Protein AF-A0A1Q7C874-F1 (afdb_monomer_lite)

Sequence (92 aa):
MYPVTVPDALVDNCFGLPLWLQTPCVGHVLWAFNARHLAYLKDFLQADLRERRGTANASVVSRLPGWLKQAKHRSEALRAVGHLERLLVEGR

Radius of gyration: 14.2 Å; chains: 1; bounding box: 31×44×29 Å

Structure (mmCIF, N/CA/C/O backbone):
data_AF-A0A1Q7C874-F1
#
_entry.id   AF-A0A1Q7C874-F1
#
loop_
_atom_site.group_PDB
_atom_site.id
_atom_site.type_symbol
_atom_site.label_atom_id
_atom_site.label_alt_id
_atom_site.label_comp_id
_atom_site.label_asym_id
_atom_site.label_entity_id
_atom_site.label_seq_id
_atom_site.pdbx_PDB_ins_code
_atom_site.Cartn_x
_atom_site.Cartn_y
_atom_site.Cartn_z
_atom_site.occupancy
_atom_site.B_iso_or_equiv
_atom_site.auth_seq_id
_atom_site.auth_comp_id
_atom_site.auth_asym_id
_atom_site.auth_atom_id
_atom_site.pdbx_PDB_model_num
ATOM 1 N N . MET A 1 1 ? 12.548 25.912 -10.368 1.00 39.34 1 MET A N 1
ATOM 2 C CA . MET A 1 1 ? 12.441 24.525 -9.874 1.00 39.34 1 MET A CA 1
ATOM 3 C C . MET A 1 1 ? 11.936 24.620 -8.444 1.00 39.34 1 MET A C 1
ATOM 5 O O . MET A 1 1 ? 12.724 24.866 -7.544 1.00 39.34 1 MET A O 1
ATOM 9 N N . TYR A 1 2 ? 10.615 24.639 -8.258 1.00 40.19 2 TYR A N 1
ATOM 10 C CA . TYR A 1 2 ? 10.035 24.817 -6.927 1.00 40.19 2 TYR A CA 1
ATOM 11 C C . TYR A 1 2 ? 10.224 23.531 -6.119 1.00 40.19 2 TYR A C 1
ATOM 13 O O . TYR A 1 2 ? 9.997 22.453 -6.674 1.00 40.19 2 TYR A O 1
ATOM 21 N N . PRO A 1 3 ? 10.629 23.611 -4.842 1.00 44.53 3 PRO A N 1
ATOM 22 C CA . PRO A 1 3 ? 10.567 22.455 -3.970 1.00 44.53 3 PRO A CA 1
ATOM 23 C C . PRO A 1 3 ? 9.088 22.124 -3.764 1.00 44.53 3 PRO A C 1
ATOM 25 O O . PRO A 1 3 ? 8.330 22.912 -3.202 1.00 44.53 3 PRO A O 1
ATOM 28 N N . VAL A 1 4 ? 8.665 20.970 -4.274 1.00 50.50 4 VAL A N 1
ATOM 29 C CA . VAL A 1 4 ? 7.393 20.360 -3.897 1.00 50.50 4 VAL A CA 1
ATOM 30 C C . VAL A 1 4 ? 7.528 19.988 -2.421 1.00 50.50 4 VAL A C 1
ATOM 32 O O . VAL A 1 4 ? 8.145 18.991 -2.054 1.00 50.50 4 VAL A O 1
ATOM 35 N N . THR A 1 5 ? 7.032 20.857 -1.544 1.00 47.72 5 THR A N 1
ATOM 36 C CA . THR A 1 5 ? 6.883 20.545 -0.125 1.00 47.72 5 THR A CA 1
ATOM 37 C C . THR A 1 5 ? 5.712 19.572 -0.017 1.00 47.72 5 THR A C 1
ATOM 39 O O . THR A 1 5 ? 4.563 19.999 0.050 1.00 47.72 5 THR A O 1
ATOM 42 N N . VAL A 1 6 ? 5.986 18.265 -0.076 1.00 47.31 6 VAL A N 1
ATOM 43 C CA . VAL A 1 6 ? 5.001 17.204 0.198 1.00 47.31 6 VAL A CA 1
ATOM 44 C C . VAL A 1 6 ? 5.181 16.708 1.627 1.00 47.31 6 VAL A C 1
ATOM 46 O O . VAL A 1 6 ? 5.998 15.823 1.877 1.00 47.31 6 VAL A O 1
ATOM 49 N N . PRO A 1 7 ? 4.445 17.264 2.600 1.00 50.09 7 PRO A N 1
ATOM 50 C CA . PRO A 1 7 ? 4.251 16.560 3.850 1.00 50.09 7 PRO A CA 1
ATOM 51 C C . PRO A 1 7 ? 3.354 15.346 3.543 1.00 50.09 7 PRO A C 1
ATOM 53 O O . PRO A 1 7 ? 2.236 15.498 3.062 1.00 50.09 7 PRO A O 1
ATOM 56 N N . ASP A 1 8 ? 3.871 14.137 3.760 1.00 54.53 8 ASP A N 1
ATOM 57 C CA . ASP A 1 8 ? 3.140 12.854 3.777 1.00 54.53 8 ASP A CA 1
ATOM 58 C C . ASP A 1 8 ? 2.609 12.225 2.468 1.00 54.53 8 ASP A C 1
ATOM 60 O O . ASP A 1 8 ? 2.164 11.076 2.499 1.00 54.53 8 ASP A O 1
ATOM 64 N N . ALA A 1 9 ? 2.676 12.879 1.304 1.00 57.69 9 ALA A N 1
ATOM 65 C CA . ALA A 1 9 ? 2.245 12.254 0.043 1.00 57.69 9 ALA A CA 1
ATOM 66 C C . ALA A 1 9 ? 3.385 11.466 -0.621 1.00 57.69 9 ALA A C 1
ATOM 68 O O . ALA A 1 9 ? 4.481 11.996 -0.817 1.00 57.69 9 ALA A O 1
ATOM 69 N N . LEU A 1 10 ? 3.130 10.211 -1.008 1.00 70.44 10 LEU A N 1
ATOM 70 C CA . LEU A 1 10 ? 4.139 9.421 -1.704 1.00 70.44 10 LEU A CA 1
ATOM 71 C C . LEU A 1 10 ? 4.169 9.819 -3.181 1.00 70.44 10 LEU A C 1
ATOM 73 O O . LEU A 1 10 ? 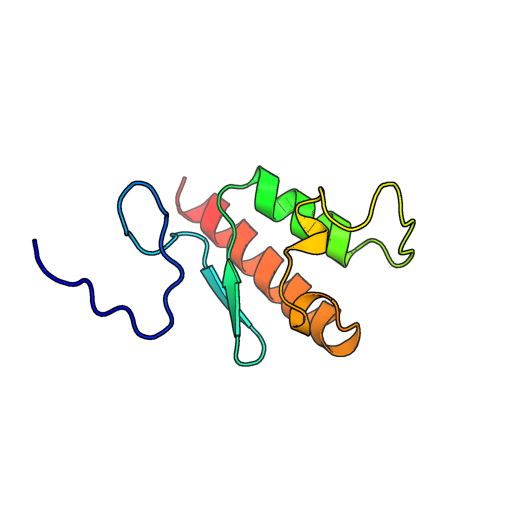3.161 9.714 -3.882 1.00 70.44 10 LEU A O 1
ATOM 77 N N . VAL A 1 11 ? 5.323 10.305 -3.632 1.00 72.94 11 VAL A N 1
ATOM 78 C CA . VAL A 1 11 ? 5.506 10.846 -4.982 1.00 72.94 11 VAL A CA 1
ATOM 79 C C . VAL A 1 11 ? 6.197 9.853 -5.901 1.00 72.94 11 VAL A C 1
ATOM 81 O O . VAL A 1 11 ? 7.012 9.033 -5.467 1.00 72.94 11 VAL A O 1
ATOM 84 N N . ASP A 1 12 ? 5.877 9.924 -7.187 1.00 73.75 12 ASP A N 1
ATOM 85 C CA . ASP A 1 12 ? 6.586 9.156 -8.197 1.00 73.75 12 ASP A CA 1
ATOM 86 C C . ASP A 1 12 ? 7.982 9.757 -8.470 1.00 73.75 12 ASP A C 1
ATOM 88 O O . ASP A 1 12 ? 8.186 10.969 -8.416 1.00 73.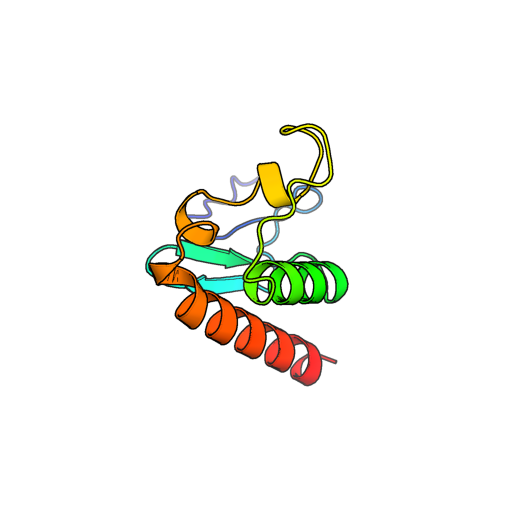75 12 ASP A O 1
ATOM 92 N N . ASN A 1 13 ? 8.966 8.908 -8.778 1.00 70.50 13 ASN A N 1
ATOM 93 C CA . ASN A 1 13 ? 10.352 9.348 -8.975 1.00 70.50 13 ASN A CA 1
ATOM 94 C C . ASN A 1 13 ? 10.605 9.996 -10.353 1.00 70.50 13 ASN A C 1
ATOM 96 O O . ASN A 1 13 ? 11.700 10.495 -10.600 1.00 70.50 13 ASN A O 1
ATOM 100 N N . CYS A 1 14 ? 9.641 9.936 -11.276 1.00 72.44 14 CYS A N 1
ATOM 101 C CA . CYS 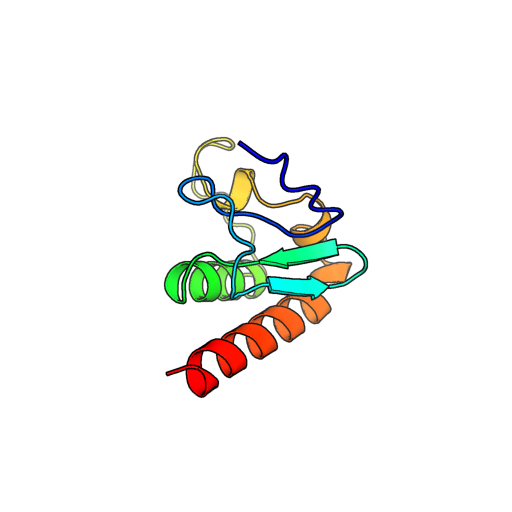A 1 14 ? 9.799 10.428 -12.644 1.00 72.44 14 CYS A CA 1
ATOM 102 C C . CYS A 1 14 ? 9.278 11.863 -12.801 1.00 72.44 14 CYS A C 1
ATOM 104 O O . CYS A 1 14 ? 9.924 12.670 -13.466 1.00 72.44 14 CYS A O 1
ATOM 106 N N . PHE A 1 15 ? 8.142 12.185 -12.183 1.00 72.88 15 PHE A N 1
ATOM 107 C CA . PHE A 1 15 ? 7.450 13.469 -12.297 1.00 72.88 15 PHE A CA 1
ATOM 108 C C . PHE A 1 15 ? 7.316 14.203 -10.957 1.00 72.88 15 PHE A C 1
ATOM 110 O O . PHE A 1 15 ? 6.993 15.391 -10.953 1.00 72.88 15 PHE A O 1
ATOM 117 N N . GLY A 1 16 ? 7.586 13.540 -9.827 1.00 74.44 16 GLY A N 1
ATOM 118 C CA . GLY A 1 16 ? 7.433 14.129 -8.494 1.00 74.44 16 GLY A CA 1
ATOM 119 C C . GLY A 1 16 ? 5.974 14.406 -8.128 1.00 74.44 16 GLY A C 1
ATOM 120 O O . GLY A 1 16 ? 5.708 15.241 -7.262 1.00 74.44 16 GLY A O 1
ATOM 121 N N . LEU A 1 17 ? 5.030 13.745 -8.800 1.00 78.19 17 LEU A N 1
ATOM 122 C CA . LEU A 1 17 ? 3.602 13.919 -8.583 1.00 78.19 17 LEU A CA 1
ATOM 123 C C . LEU A 1 17 ? 3.102 12.924 -7.532 1.00 78.19 17 LEU A C 1
ATOM 125 O O . LEU A 1 17 ? 3.613 11.803 -7.445 1.00 78.19 17 LEU A O 1
ATOM 129 N N . PRO A 1 18 ? 2.096 13.307 -6.725 1.00 76.75 18 PRO A N 1
ATOM 130 C CA . PRO A 1 18 ? 1.484 12.387 -5.780 1.00 76.75 18 PRO A CA 1
ATOM 131 C C . PRO A 1 18 ? 0.865 11.208 -6.533 1.00 76.75 18 PRO A C 1
ATOM 133 O O . PRO A 1 18 ? 0.170 11.387 -7.537 1.00 76.75 18 PRO A O 1
ATOM 136 N N . LEU A 1 19 ? 1.108 9.995 -6.037 1.00 78.88 19 LEU A N 1
ATOM 137 C CA . LEU A 1 19 ? 0.515 8.800 -6.621 1.00 78.88 19 LEU A CA 1
ATOM 138 C C . LEU A 1 19 ? -1.010 8.864 -6.518 1.00 78.88 19 LEU A C 1
ATOM 140 O O . LEU A 1 19 ? -1.564 9.134 -5.457 1.00 78.88 19 LEU A O 1
ATOM 144 N N . TRP A 1 20 ? -1.693 8.563 -7.622 1.00 82.31 20 TRP A N 1
ATOM 145 C CA . TRP A 1 20 ? -3.156 8.545 -7.646 1.00 82.31 20 TRP A CA 1
ATOM 146 C C . TRP A 1 20 ? -3.734 7.424 -6.769 1.00 82.31 20 TRP A C 1
ATOM 148 O O . TRP A 1 20 ? -4.728 7.614 -6.075 1.00 82.31 20 TRP A O 1
ATOM 158 N N . LEU A 1 21 ? -3.073 6.263 -6.744 1.00 85.00 21 LEU A N 1
ATOM 159 C CA . LEU A 1 21 ? -3.473 5.126 -5.917 1.00 85.00 21 LEU A CA 1
ATOM 160 C C . LEU A 1 21 ? -2.802 5.203 -4.551 1.00 85.00 21 LEU A C 1
ATOM 162 O O . LEU A 1 21 ? -1.855 4.465 -4.278 1.00 85.00 21 LEU A O 1
ATOM 166 N N . GLN A 1 22 ? -3.297 6.084 -3.693 1.00 86.06 22 GLN A N 1
ATOM 167 C CA . GLN A 1 22 ? -2.861 6.167 -2.306 1.00 86.06 22 GLN A CA 1
ATOM 168 C C . GLN A 1 22 ? -4.042 6.399 -1.368 1.00 86.06 22 GLN A C 1
ATOM 170 O O . GLN A 1 22 ? -5.021 7.050 -1.723 1.00 86.06 22 GLN A O 1
ATOM 175 N N . THR A 1 23 ? -3.967 5.844 -0.164 1.00 85.75 23 THR A N 1
ATOM 176 C CA . THR A 1 23 ? -5.015 5.984 0.844 1.00 85.75 23 THR A CA 1
ATOM 177 C C . THR A 1 23 ? -4.416 5.916 2.250 1.00 85.75 23 THR A C 1
ATOM 179 O O . THR A 1 23 ? -3.488 5.131 2.487 1.00 85.75 23 THR A O 1
ATOM 182 N N . PRO A 1 24 ? -4.896 6.736 3.200 1.00 84.50 24 PRO A N 1
ATOM 183 C CA . PRO A 1 24 ? -4.470 6.631 4.588 1.00 84.50 24 PRO A CA 1
ATOM 184 C C . PRO A 1 24 ? -4.923 5.291 5.189 1.00 84.50 24 PRO A C 1
ATOM 186 O O . PRO A 1 24 ? -6.083 4.900 5.100 1.00 84.50 24 PRO A O 1
ATOM 189 N N . CYS A 1 25 ? -3.995 4.584 5.825 1.00 82.88 25 CYS A N 1
ATOM 190 C CA . CYS A 1 25 ? -4.190 3.281 6.443 1.00 82.88 25 CYS A CA 1
ATOM 191 C C . CYS A 1 25 ? -3.373 3.191 7.741 1.00 82.88 25 CYS A C 1
ATOM 193 O O . CYS A 1 25 ? -2.146 3.157 7.721 1.00 82.88 25 CYS A O 1
ATOM 195 N N . VAL A 1 26 ? -4.065 3.116 8.882 1.00 80.50 26 VAL A N 1
ATOM 196 C CA . VAL A 1 26 ? -3.485 2.918 10.228 1.00 80.50 26 VAL A CA 1
ATOM 197 C C . VAL A 1 26 ? -2.333 3.880 10.566 1.00 80.50 26 VAL A C 1
ATOM 199 O O . VAL A 1 26 ? -1.260 3.466 10.996 1.00 80.50 26 VAL A O 1
ATOM 202 N N . GLY A 1 27 ? -2.546 5.181 10.351 1.00 81.38 27 GLY A N 1
ATOM 203 C CA . GLY A 1 27 ? -1.537 6.213 10.637 1.00 81.38 27 GLY A CA 1
ATOM 204 C C . GLY A 1 27 ? -0.358 6.235 9.658 1.00 81.38 27 GLY A C 1
ATOM 205 O O . GLY A 1 27 ? 0.614 6.947 9.882 1.00 81.38 27 GLY A O 1
ATOM 206 N N . HIS A 1 28 ? -0.448 5.469 8.572 1.00 82.81 28 HIS A N 1
ATOM 207 C CA . HIS A 1 28 ? 0.486 5.467 7.455 1.00 82.81 28 HIS A CA 1
ATOM 208 C C . HIS A 1 28 ? -0.273 5.659 6.138 1.00 82.81 28 HIS A C 1
ATOM 210 O O . HIS A 1 28 ? -1.501 5.654 6.118 1.00 82.81 28 HIS A O 1
ATOM 216 N N . VAL A 1 29 ? 0.438 5.801 5.021 1.00 82.81 29 VAL A N 1
ATOM 217 C CA . VAL A 1 29 ? -0.168 5.841 3.682 1.00 82.81 29 VAL A CA 1
ATOM 218 C C . VAL A 1 29 ? 0.116 4.524 2.966 1.00 82.81 29 VAL A C 1
ATOM 220 O O . VAL A 1 29 ? 1.274 4.138 2.787 1.00 82.81 29 VAL A O 1
ATOM 223 N N . LEU A 1 30 ? -0.945 3.824 2.562 1.00 84.25 30 LEU A N 1
ATOM 224 C CA . LEU A 1 30 ? -0.851 2.700 1.636 1.00 84.25 30 LEU A CA 1
ATOM 225 C C . LEU A 1 30 ? -0.927 3.240 0.213 1.00 84.25 30 LEU A C 1
ATOM 227 O O . LEU A 1 30 ? -1.833 4.003 -0.103 1.00 84.25 30 LEU A O 1
ATOM 231 N N . TRP A 1 31 ? -0.020 2.809 -0.654 1.00 83.56 31 TRP A N 1
ATOM 232 C CA . TRP A 1 31 ? 0.034 3.269 -2.035 1.00 83.56 31 TRP A CA 1
ATOM 233 C C . TRP A 1 31 ? 0.367 2.126 -2.996 1.00 83.56 31 TRP A C 1
ATOM 235 O O . TRP A 1 31 ? 0.975 1.124 -2.613 1.00 83.56 31 TRP A O 1
ATOM 245 N N . ALA A 1 32 ? -0.017 2.286 -4.259 1.00 83.62 32 ALA A N 1
ATOM 246 C CA . ALA A 1 32 ? 0.330 1.386 -5.351 1.00 83.62 32 ALA A CA 1
ATOM 247 C C . ALA A 1 32 ? 0.698 2.188 -6.611 1.00 83.62 32 ALA A C 1
ATOM 249 O O . ALA A 1 32 ? 0.263 3.316 -6.798 1.00 83.62 32 ALA A O 1
ATOM 250 N N . PHE A 1 33 ? 1.501 1.601 -7.503 1.00 77.94 33 PHE A N 1
ATOM 251 C CA . PHE A 1 33 ? 1.875 2.263 -8.767 1.00 77.94 33 PHE A CA 1
ATOM 252 C C . PHE A 1 33 ? 0.852 2.005 -9.872 1.00 77.94 33 PHE A C 1
ATOM 254 O O . PHE A 1 33 ? 0.656 2.822 -10.761 1.00 77.94 33 PHE A O 1
ATOM 261 N N . ASN A 1 34 ? 0.245 0.821 -9.860 1.00 83.00 34 ASN A N 1
ATOM 262 C CA . ASN A 1 34 ? -0.694 0.368 -10.872 1.00 83.00 34 ASN A CA 1
ATOM 263 C C . ASN A 1 34 ? -1.522 -0.802 -10.321 1.00 83.00 34 ASN A C 1
ATOM 265 O O . ASN A 1 34 ? -1.219 -1.350 -9.257 1.00 83.00 34 ASN A O 1
ATOM 269 N N . ALA A 1 35 ? -2.530 -1.225 -11.085 1.00 84.56 35 ALA A N 1
ATOM 270 C CA . ALA A 1 35 ? -3.396 -2.351 -10.734 1.00 84.56 35 ALA A CA 1
ATOM 271 C C . ALA A 1 35 ? -2.622 -3.655 -10.460 1.00 84.56 35 ALA A C 1
ATOM 273 O O . ALA A 1 35 ? -3.001 -4.430 -9.589 1.00 84.56 35 ALA A O 1
ATOM 274 N N . ARG A 1 36 ? -1.498 -3.886 -11.155 1.0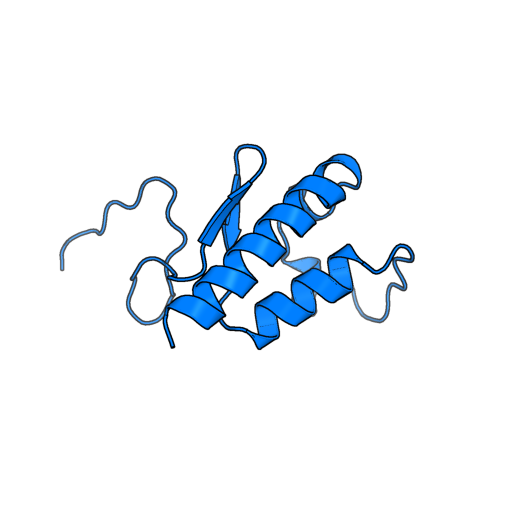0 83.56 36 ARG A N 1
ATOM 275 C CA . ARG A 1 36 ? -0.661 -5.079 -10.951 1.00 83.56 36 ARG A CA 1
ATOM 276 C C . ARG A 1 36 ? 0.046 -5.050 -9.596 1.00 83.56 36 ARG A C 1
ATOM 278 O O . ARG A 1 36 ? 0.093 -6.069 -8.917 1.00 83.56 36 ARG A O 1
ATOM 285 N N . HIS A 1 37 ? 0.564 -3.889 -9.193 1.00 83.06 37 HIS A N 1
ATOM 286 C CA . HIS A 1 37 ? 1.152 -3.696 -7.869 1.00 83.06 37 HIS A CA 1
ATOM 287 C C . HIS A 1 37 ? 0.087 -3.882 -6.781 1.00 83.06 37 HIS A C 1
ATOM 289 O O . HIS A 1 37 ? 0.341 -4.549 -5.783 1.00 83.06 37 HIS A O 1
ATOM 295 N N . LEU A 1 38 ? -1.127 -3.376 -7.006 1.00 85.88 38 LEU A N 1
ATOM 296 C CA . LEU A 1 38 ? -2.229 -3.538 -6.063 1.00 85.88 38 LEU A CA 1
ATOM 297 C C . LEU A 1 38 ? -2.661 -5.006 -5.906 1.00 85.88 38 LEU A C 1
ATOM 299 O O . LEU A 1 38 ? -2.808 -5.482 -4.782 1.00 85.88 38 LEU A O 1
ATOM 303 N N . ALA A 1 39 ? -2.777 -5.747 -7.012 1.00 84.69 39 ALA A N 1
ATOM 304 C CA . ALA A 1 39 ? -3.064 -7.182 -6.991 1.00 84.69 39 ALA A CA 1
ATOM 305 C C . ALA A 1 39 ? -1.970 -7.973 -6.254 1.00 84.69 39 ALA A C 1
ATOM 307 O O . ALA A 1 39 ? -2.276 -8.861 -5.464 1.00 84.69 39 ALA A O 1
ATOM 308 N N . TYR A 1 40 ? -0.699 -7.604 -6.446 1.00 82.50 40 TYR A N 1
ATOM 309 C CA . TYR A 1 40 ? 0.417 -8.200 -5.712 1.00 82.50 40 TYR A CA 1
ATOM 310 C C . TYR A 1 40 ? 0.342 -7.932 -4.202 1.00 82.50 40 TYR A C 1
ATOM 312 O O . TYR A 1 40 ? 0.582 -8.835 -3.404 1.00 82.50 40 TYR A O 1
ATOM 320 N N . LEU A 1 41 ? -0.016 -6.709 -3.792 1.00 82.06 41 LEU A N 1
ATOM 321 C CA . LEU A 1 41 ? -0.219 -6.378 -2.377 1.00 82.06 41 LEU A CA 1
ATOM 322 C C . LEU A 1 41 ? -1.382 -7.170 -1.778 1.00 82.06 41 LEU A C 1
ATOM 324 O O . LEU A 1 41 ? -1.270 -7.652 -0.654 1.00 82.06 41 LEU A O 1
ATOM 328 N N . LYS A 1 42 ? -2.476 -7.331 -2.527 1.00 85.31 42 LYS A N 1
ATOM 329 C CA . LYS A 1 42 ? -3.630 -8.138 -2.118 1.00 85.31 42 LYS A CA 1
ATOM 330 C C . LYS A 1 42 ? -3.244 -9.594 -1.895 1.00 85.31 42 LYS A C 1
ATOM 332 O O . LYS A 1 42 ? -3.546 -10.128 -0.836 1.00 85.31 42 LYS A O 1
ATOM 337 N N . ASP A 1 43 ? -2.539 -10.194 -2.850 1.00 82.69 43 ASP A N 1
ATOM 338 C CA . ASP A 1 43 ? -2.054 -11.574 -2.768 1.00 82.69 43 ASP A CA 1
ATOM 339 C C . ASP A 1 43 ? -1.088 -11.756 -1.588 1.00 82.69 43 ASP A C 1
ATOM 341 O O . ASP A 1 43 ? -1.272 -12.640 -0.754 1.00 82.69 43 ASP A O 1
ATOM 345 N N . PHE A 1 44 ? -0.141 -10.827 -1.415 1.00 78.81 44 PHE A N 1
ATOM 346 C CA . PHE A 1 44 ? 0.775 -10.818 -0.273 1.00 78.81 44 PHE A CA 1
ATOM 347 C C . PHE A 1 44 ? 0.048 -10.708 1.074 1.00 78.81 44 PHE A C 1
ATOM 349 O O . PHE A 1 44 ? 0.412 -11.381 2.036 1.00 78.81 44 PHE A O 1
ATOM 356 N N . LEU A 1 45 ? -0.977 -9.858 1.157 1.00 78.88 45 LEU A N 1
ATOM 357 C CA . LEU A 1 45 ? -1.795 -9.709 2.356 1.00 78.88 45 LEU A CA 1
ATOM 358 C C . LEU A 1 45 ? -2.780 -10.869 2.534 1.00 78.88 45 LEU A C 1
ATOM 360 O O . LEU A 1 45 ? -3.252 -11.067 3.643 1.00 78.88 45 LEU A O 1
ATOM 364 N N . GLN A 1 46 ? -3.133 -11.638 1.507 1.00 79.12 46 GLN A N 1
ATOM 365 C CA . GLN A 1 46 ? -4.005 -12.816 1.619 1.00 79.12 46 GLN A CA 1
ATOM 366 C C . GLN A 1 46 ? -3.223 -14.101 1.911 1.00 79.12 46 GLN A C 1
ATOM 368 O O . GLN A 1 46 ? -3.762 -15.001 2.555 1.00 79.12 46 GLN A O 1
ATOM 373 N N . ALA A 1 47 ? -1.943 -14.156 1.555 1.00 74.50 47 ALA A N 1
ATOM 374 C CA . ALA A 1 47 ? -1.052 -15.241 1.928 1.00 74.50 47 ALA A CA 1
ATOM 375 C C . ALA A 1 47 ? -0.824 -15.259 3.455 1.00 74.50 47 ALA A C 1
ATOM 377 O O . ALA A 1 47 ? -0.089 -14.446 4.011 1.00 74.50 47 ALA A O 1
ATOM 378 N N . ASP A 1 48 ? -1.477 -16.196 4.151 1.00 55.47 48 ASP A N 1
ATOM 379 C CA . ASP A 1 48 ? -1.251 -16.473 5.583 1.00 55.47 48 ASP A CA 1
ATOM 380 C C . ASP A 1 48 ? 0.153 -17.061 5.831 1.00 55.47 48 ASP A C 1
ATOM 382 O O . ASP A 1 48 ? 0.799 -16.826 6.853 1.00 55.47 48 ASP A O 1
ATOM 386 N N . LEU A 1 49 ? 0.666 -17.785 4.833 1.00 51.66 49 LEU A N 1
ATOM 387 C CA . LEU A 1 49 ? 1.957 -18.451 4.865 1.00 51.66 49 LEU A CA 1
ATOM 388 C C . LEU A 1 49 ? 3.031 -17.540 4.261 1.00 51.66 49 LEU A C 1
ATOM 390 O O . LEU A 1 49 ? 3.075 -17.317 3.051 1.00 51.66 49 LEU A O 1
ATOM 394 N N . ARG A 1 50 ? 3.961 -17.052 5.089 1.00 52.91 50 ARG A N 1
ATOM 395 C CA . ARG A 1 50 ? 5.225 -16.487 4.592 1.00 52.91 50 ARG A CA 1
ATOM 396 C C . ARG A 1 50 ? 6.097 -17.619 4.045 1.00 52.91 50 ARG A C 1
ATOM 398 O O . ARG A 1 50 ? 7.098 -17.983 4.661 1.00 52.91 50 ARG A O 1
ATOM 405 N N . GLU A 1 51 ? 5.758 -18.170 2.883 1.00 47.59 51 GLU A N 1
ATOM 406 C CA . GLU A 1 51 ? 6.752 -18.894 2.096 1.00 47.59 51 GLU A CA 1
ATOM 407 C C . GLU A 1 51 ? 7.807 -17.876 1.660 1.00 47.59 51 GLU A C 1
ATOM 409 O O . GLU A 1 51 ? 7.606 -17.055 0.764 1.00 47.59 51 GLU A O 1
ATOM 414 N N . ARG A 1 52 ? 8.953 -17.893 2.343 1.00 47.31 52 ARG A N 1
ATOM 415 C CA . ARG A 1 52 ? 10.126 -17.094 1.996 1.00 47.31 52 ARG A CA 1
ATOM 416 C C . ARG A 1 52 ? 10.751 -17.669 0.721 1.00 47.31 52 ARG A C 1
ATOM 418 O O . ARG A 1 52 ? 11.820 -18.267 0.762 1.00 47.31 52 ARG A O 1
ATOM 425 N N . ARG A 1 53 ? 10.079 -17.517 -0.422 1.00 44.06 53 ARG A N 1
ATOM 426 C CA . ARG A 1 53 ? 10.652 -17.851 -1.729 1.00 44.06 53 ARG A CA 1
ATOM 427 C C . ARG A 1 53 ? 11.576 -16.715 -2.165 1.00 44.06 53 ARG A C 1
ATOM 429 O O . ARG A 1 53 ? 11.140 -15.737 -2.764 1.00 44.06 53 ARG A O 1
ATOM 436 N N . GLY A 1 54 ? 12.859 -16.850 -1.825 1.00 49.75 54 GLY A N 1
ATOM 437 C CA . GLY A 1 54 ? 13.946 -16.042 -2.385 1.00 49.75 54 GLY A CA 1
ATOM 438 C C . GLY A 1 54 ? 14.746 -15.191 -1.392 1.00 49.75 54 GLY A C 1
ATOM 439 O O . GLY A 1 54 ? 14.345 -14.930 -0.255 1.00 49.75 54 GLY A O 1
ATOM 440 N N . THR A 1 55 ? 15.925 -14.769 -1.853 1.00 44.59 55 THR A N 1
ATOM 441 C CA . THR A 1 55 ? 16.943 -14.022 -1.105 1.00 44.59 55 THR A CA 1
ATOM 442 C C . THR A 1 55 ? 16.384 -12.695 -0.592 1.00 44.59 55 THR A C 1
ATOM 444 O O . THR A 1 55 ? 15.813 -11.903 -1.340 1.00 44.59 55 THR A O 1
ATOM 447 N N . ALA A 1 56 ? 16.569 -12.449 0.704 1.00 53.53 56 ALA A N 1
ATOM 448 C CA . ALA A 1 56 ? 15.848 -11.485 1.539 1.00 53.53 56 ALA A CA 1
ATOM 449 C C . ALA A 1 56 ? 15.857 -10.001 1.100 1.00 53.53 56 ALA A C 1
ATOM 451 O O . ALA A 1 56 ? 15.172 -9.202 1.730 1.00 53.53 56 ALA A O 1
ATOM 452 N N . ASN A 1 57 ? 16.580 -9.625 0.040 1.00 45.34 57 ASN A N 1
ATOM 453 C CA . ASN A 1 57 ? 16.840 -8.231 -0.337 1.00 45.34 57 ASN A CA 1
ATOM 454 C C . ASN A 1 57 ? 16.426 -7.847 -1.772 1.00 45.34 57 ASN A C 1
ATOM 456 O O . ASN A 1 57 ? 16.610 -6.694 -2.156 1.00 45.34 57 ASN A O 1
ATOM 460 N N . ALA A 1 58 ? 15.849 -8.759 -2.564 1.00 46.81 58 ALA A N 1
ATOM 461 C CA . ALA A 1 58 ? 15.547 -8.482 -3.976 1.00 46.81 58 ALA A CA 1
ATOM 462 C C . ALA A 1 58 ? 14.060 -8.220 -4.283 1.00 46.81 58 ALA A C 1
ATOM 464 O O . ALA A 1 58 ? 13.764 -7.530 -5.257 1.00 46.81 58 ALA A O 1
ATOM 465 N N . SER A 1 59 ? 13.121 -8.716 -3.472 1.00 56.69 59 SER A N 1
ATOM 466 C CA . SER A 1 59 ? 11.687 -8.642 -3.782 1.00 56.69 59 SER A CA 1
ATOM 467 C C . SER A 1 59 ? 11.052 -7.296 -3.415 1.00 56.69 59 SER A C 1
ATOM 469 O O . SER A 1 59 ? 11.519 -6.577 -2.533 1.00 56.69 59 SER A O 1
ATOM 471 N N . VAL A 1 60 ? 9.938 -6.953 -4.069 1.00 59.28 60 VAL A N 1
ATOM 472 C CA . VAL A 1 60 ? 9.095 -5.803 -3.680 1.00 59.28 60 VAL A CA 1
ATOM 473 C C . VAL A 1 60 ? 8.679 -5.924 -2.206 1.00 59.28 60 VAL A C 1
ATOM 475 O O . VAL A 1 60 ? 8.680 -4.938 -1.477 1.00 59.28 60 VAL A O 1
ATOM 478 N N . VAL A 1 61 ? 8.463 -7.158 -1.733 1.00 60.06 61 VAL A N 1
ATOM 479 C CA . VAL A 1 61 ? 8.119 -7.493 -0.341 1.00 60.06 61 VAL A CA 1
ATOM 480 C C . VAL A 1 61 ? 9.195 -7.091 0.665 1.00 60.06 61 VAL A C 1
ATOM 482 O O . VAL A 1 61 ? 8.859 -6.635 1.761 1.00 60.06 61 VAL A O 1
ATOM 485 N N . SER A 1 62 ? 10.487 -7.231 0.345 1.00 56.81 62 SER A N 1
ATOM 486 C CA . SER A 1 62 ? 11.545 -6.857 1.297 1.00 56.81 62 SER A CA 1
ATOM 487 C C . SER A 1 62 ? 11.541 -5.354 1.572 1.00 56.81 62 SER A C 1
ATOM 489 O O . SER A 1 62 ? 11.713 -4.952 2.723 1.00 56.81 62 SER A O 1
ATOM 491 N N . ARG A 1 63 ? 11.210 -4.553 0.553 1.00 65.94 63 ARG A N 1
ATOM 492 C CA . ARG A 1 63 ? 11.106 -3.088 0.603 1.00 65.94 63 ARG A CA 1
ATOM 493 C C . ARG A 1 63 ? 9.777 -2.575 1.159 1.00 65.94 63 ARG A C 1
ATOM 495 O O . ARG A 1 63 ? 9.641 -1.372 1.354 1.00 65.94 63 ARG A O 1
ATOM 502 N N . LEU A 1 64 ? 8.811 -3.457 1.438 1.00 70.31 64 LEU A N 1
ATOM 503 C CA . LEU A 1 64 ? 7.552 -3.027 2.039 1.00 70.31 64 LEU A CA 1
ATOM 504 C C . LEU A 1 64 ? 7.779 -2.458 3.447 1.00 70.31 64 LEU A C 1
ATOM 506 O O . LEU A 1 64 ? 8.589 -3.018 4.208 1.00 70.31 64 LEU A O 1
ATOM 510 N N . PRO A 1 65 ? 7.026 -1.405 3.818 1.00 70.75 65 PRO A N 1
ATOM 511 C CA . PRO A 1 65 ? 7.091 -0.820 5.145 1.00 70.75 65 PRO A CA 1
ATOM 512 C C . PRO A 1 65 ? 6.885 -1.876 6.231 1.00 70.75 65 PRO A C 1
ATOM 514 O O . PRO A 1 65 ? 6.044 -2.769 6.105 1.00 70.75 65 PRO A O 1
ATOM 517 N N . GLY A 1 66 ? 7.634 -1.762 7.328 1.00 72.38 66 GLY A N 1
ATOM 518 C CA . GLY A 1 66 ? 7.543 -2.706 8.443 1.00 72.38 66 GLY A CA 1
ATOM 519 C C . GLY A 1 66 ? 6.128 -2.826 9.017 1.00 72.38 66 GLY A C 1
ATOM 520 O O . GLY A 1 66 ? 5.731 -3.921 9.402 1.00 72.38 66 GLY A O 1
ATOM 521 N N . TRP A 1 67 ? 5.346 -1.739 9.018 1.00 77.38 67 TRP A N 1
ATOM 522 C CA . TRP A 1 67 ? 3.955 -1.733 9.481 1.00 77.38 67 TRP A CA 1
ATOM 523 C C . TRP A 1 67 ? 3.044 -2.614 8.618 1.00 77.38 67 TRP A C 1
ATOM 525 O O . TRP A 1 67 ? 2.254 -3.382 9.159 1.00 77.38 67 TRP A O 1
ATOM 535 N N . LEU A 1 68 ? 3.224 -2.614 7.295 1.00 76.12 68 LEU A N 1
ATOM 536 C CA . LEU A 1 68 ? 2.415 -3.416 6.374 1.00 76.12 68 LEU A CA 1
ATOM 537 C C . LEU A 1 68 ? 2.661 -4.924 6.549 1.00 76.12 68 LEU A C 1
ATOM 539 O O . LEU A 1 68 ? 1.804 -5.748 6.248 1.00 76.12 68 LEU A O 1
ATOM 543 N N . LYS A 1 69 ? 3.830 -5.293 7.086 1.00 73.94 69 LYS A N 1
ATOM 544 C CA . LYS A 1 69 ? 4.189 -6.679 7.414 1.00 73.94 69 LYS A CA 1
ATOM 545 C C . LYS A 1 69 ? 3.593 -7.153 8.745 1.00 73.94 69 LYS A C 1
ATOM 547 O O . LYS A 1 69 ? 3.680 -8.347 9.035 1.00 73.94 69 LYS A O 1
ATOM 552 N N . GLN A 1 70 ? 3.045 -6.269 9.580 1.00 78.00 70 GLN A N 1
ATOM 553 C CA . GLN A 1 70 ? 2.486 -6.662 10.876 1.00 78.00 70 GLN A CA 1
ATOM 554 C C . GLN A 1 70 ? 1.089 -7.258 10.692 1.00 78.00 70 GLN A C 1
ATOM 556 O O . GLN A 1 70 ? 0.203 -6.620 10.128 1.00 78.00 70 GLN A O 1
ATOM 561 N N . ALA A 1 71 ? 0.864 -8.452 11.244 1.00 74.94 71 ALA A N 1
ATOM 562 C CA . ALA A 1 71 ? -0.416 -9.155 11.131 1.00 74.94 71 ALA A CA 1
ATOM 563 C C . ALA A 1 71 ? -1.608 -8.327 11.649 1.00 74.94 71 ALA A C 1
ATOM 565 O O . ALA A 1 71 ? -2.690 -8.379 11.077 1.00 74.94 71 ALA A O 1
ATOM 566 N N . LYS A 1 72 ? -1.395 -7.487 12.672 1.00 79.81 72 LYS A N 1
ATOM 567 C CA . LYS A 1 72 ? -2.430 -6.607 13.241 1.00 79.81 72 LYS A CA 1
ATOM 568 C C . LYS A 1 72 ? -2.964 -5.550 12.262 1.00 79.81 72 LYS A C 1
ATOM 570 O O . LYS A 1 72 ? -4.073 -5.066 12.437 1.00 79.81 72 LYS A O 1
ATOM 575 N N . HIS A 1 73 ? -2.184 -5.192 11.240 1.00 82.50 73 HIS A N 1
ATOM 576 C CA . HIS A 1 73 ? -2.568 -4.209 10.223 1.00 82.50 73 HIS A CA 1
ATOM 577 C C . HIS A 1 73 ? -3.122 -4.861 8.952 1.00 82.50 73 HIS A C 1
ATOM 579 O O . HIS A 1 73 ? -3.581 -4.154 8.063 1.00 82.50 73 HIS A O 1
ATOM 585 N N . ARG A 1 74 ? -3.122 -6.198 8.867 1.00 81.75 74 ARG A N 1
ATOM 586 C CA . ARG A 1 74 ? -3.527 -6.958 7.678 1.00 81.75 74 ARG A CA 1
ATOM 587 C C . ARG A 1 74 ? -4.966 -6.669 7.257 1.00 81.75 74 ARG A C 1
ATOM 589 O O . ARG A 1 74 ? -5.212 -6.401 6.087 1.00 81.75 74 ARG A O 1
ATOM 596 N N . SER A 1 75 ? -5.903 -6.686 8.204 1.00 84.56 75 SER A N 1
ATOM 597 C CA . SER A 1 75 ? -7.326 -6.457 7.926 1.00 84.56 75 SER A CA 1
ATOM 598 C C . SER A 1 75 ? -7.589 -5.042 7.406 1.00 84.56 75 SER A C 1
ATOM 600 O O . SER A 1 75 ? -8.306 -4.865 6.425 1.00 84.56 75 SER A O 1
ATOM 602 N N . GLU A 1 76 ? -6.965 -4.040 8.027 1.00 87.44 76 GLU A N 1
ATOM 603 C CA . GLU A 1 76 ? -7.072 -2.640 7.602 1.00 87.44 76 GLU A CA 1
ATOM 604 C C . GLU A 1 76 ? -6.371 -2.402 6.259 1.00 87.44 76 GLU A C 1
ATOM 606 O O . GLU A 1 76 ? -6.932 -1.763 5.373 1.00 87.44 76 GLU A O 1
ATOM 611 N N . ALA A 1 77 ? -5.201 -3.008 6.043 1.00 86.00 77 ALA A N 1
ATOM 612 C CA . ALA A 1 77 ? -4.503 -2.942 4.765 1.00 86.00 77 ALA A CA 1
ATOM 613 C C . ALA A 1 77 ? -5.318 -3.585 3.631 1.00 86.00 77 ALA A C 1
ATOM 615 O O . ALA A 1 77 ? -5.392 -3.020 2.545 1.00 86.00 77 ALA A O 1
ATOM 616 N N . LEU A 1 78 ? -5.989 -4.718 3.872 1.00 87.62 78 LEU A N 1
ATOM 617 C CA . LEU A 1 78 ? -6.888 -5.337 2.888 1.00 87.62 78 LEU A CA 1
ATOM 618 C C . LEU A 1 78 ? -8.094 -4.446 2.561 1.00 87.62 78 LEU A C 1
ATOM 620 O O . LEU A 1 78 ? -8.485 -4.355 1.396 1.00 87.62 78 LEU A O 1
ATOM 624 N N . ARG A 1 79 ? -8.663 -3.754 3.557 1.00 89.81 79 ARG A N 1
ATOM 625 C CA . ARG A 1 79 ? -9.734 -2.764 3.337 1.00 89.81 79 ARG A CA 1
ATOM 626 C C . ARG A 1 79 ? -9.251 -1.598 2.479 1.00 89.81 79 ARG A C 1
ATOM 628 O O . ARG A 1 79 ? -9.937 -1.217 1.531 1.00 89.81 79 ARG A O 1
ATOM 635 N N . ALA A 1 80 ? -8.065 -1.079 2.780 1.00 89.69 80 ALA A N 1
ATOM 636 C CA . ALA A 1 80 ? -7.423 -0.018 2.016 1.00 89.69 80 ALA A CA 1
ATOM 637 C C . ALA A 1 80 ? -7.136 -0.451 0.566 1.00 89.69 80 ALA A C 1
ATOM 639 O O . ALA A 1 80 ? -7.467 0.278 -0.366 1.00 89.69 80 ALA A O 1
ATOM 640 N N . VAL A 1 81 ? -6.630 -1.671 0.351 1.00 89.06 81 VAL A N 1
ATOM 641 C CA . VAL A 1 81 ? -6.451 -2.251 -0.993 1.00 89.06 81 VAL A CA 1
ATOM 642 C C . VAL A 1 81 ? -7.778 -2.307 -1.753 1.00 89.06 81 VAL A C 1
ATOM 644 O O . VAL A 1 81 ? -7.842 -1.852 -2.891 1.00 89.06 81 VAL A O 1
ATOM 647 N N . GLY A 1 82 ? -8.853 -2.795 -1.129 1.00 89.50 82 GLY A N 1
ATOM 648 C CA . GLY A 1 82 ? -10.177 -2.843 -1.763 1.00 89.50 82 GLY A CA 1
ATOM 649 C C . GLY A 1 82 ? -10.782 -1.460 -2.046 1.00 89.50 82 GLY A C 1
ATOM 650 O O . GLY A 1 82 ? -11.606 -1.305 -2.947 1.00 89.50 82 GLY A O 1
ATOM 651 N N . HIS A 1 83 ? -10.391 -0.428 -1.296 1.00 90.19 83 HIS A N 1
ATOM 652 C CA . HIS A 1 83 ? -10.736 0.955 -1.622 1.00 90.19 83 HIS A CA 1
ATOM 653 C C . HIS A 1 83 ? -9.979 1.442 -2.865 1.00 90.19 83 HIS A C 1
ATOM 655 O O . HIS A 1 83 ? -10.604 1.959 -3.788 1.00 90.19 83 HIS A O 1
ATOM 661 N N . LEU A 1 84 ? -8.670 1.187 -2.943 1.00 88.81 84 LEU A N 1
ATOM 662 C CA . LEU A 1 84 ? -7.861 1.510 -4.124 1.00 88.81 84 LEU A CA 1
ATOM 663 C C . LEU A 1 84 ? -8.328 0.755 -5.384 1.00 88.81 84 LEU A C 1
ATOM 665 O O . LEU A 1 84 ? -8.293 1.317 -6.476 1.00 88.81 84 LEU A O 1
ATOM 669 N N . GLU A 1 85 ? -8.797 -0.492 -5.251 1.00 88.88 85 GLU A N 1
ATOM 670 C CA . GLU A 1 85 ? -9.374 -1.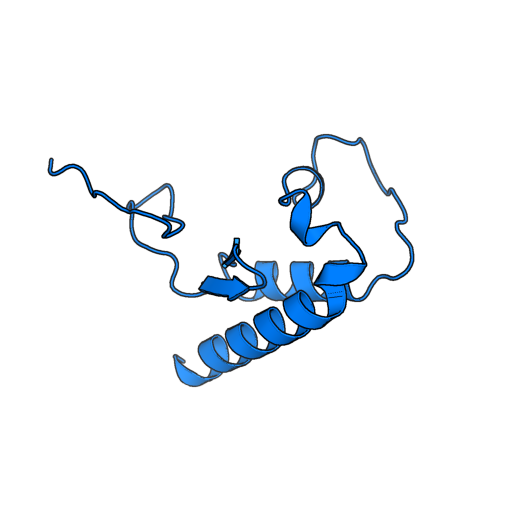259 -6.369 1.00 88.88 85 GLU A CA 1
ATOM 671 C C . GLU A 1 85 ? -10.640 -0.585 -6.916 1.00 88.88 85 GLU A C 1
ATOM 673 O O . GLU A 1 85 ? -10.838 -0.557 -8.127 1.00 88.88 85 GLU A O 1
ATOM 678 N N . ARG A 1 86 ? -11.474 -0.001 -6.047 1.00 88.88 86 ARG A N 1
ATOM 679 C CA . ARG A 1 86 ? -12.660 0.756 -6.474 1.00 88.88 86 ARG A CA 1
ATOM 680 C C . ARG A 1 86 ? -12.287 2.061 -7.166 1.00 88.88 86 ARG A C 1
ATOM 682 O O . ARG A 1 86 ? -12.811 2.319 -8.242 1.00 88.88 86 ARG A O 1
ATOM 689 N N . LEU A 1 87 ? -11.321 2.807 -6.625 1.00 87.12 87 LEU A N 1
ATOM 690 C CA . LEU A 1 87 ? -10.810 4.025 -7.269 1.00 87.12 87 LEU A CA 1
ATOM 691 C C . LEU A 1 87 ? -10.270 3.747 -8.681 1.00 87.12 87 LEU A C 1
ATOM 693 O O . LEU A 1 87 ? -10.496 4.531 -9.598 1.00 87.12 87 LEU A O 1
ATOM 697 N N . LEU A 1 88 ? -9.608 2.601 -8.877 1.00 86.06 88 LEU A N 1
ATOM 698 C CA . LEU A 1 88 ? -9.144 2.155 -10.195 1.00 86.06 88 LEU A CA 1
ATOM 699 C C . LEU A 1 88 ? -10.274 1.884 -11.193 1.00 86.06 88 LEU A C 1
ATOM 701 O O . LEU A 1 88 ? -10.066 2.049 -12.393 1.00 86.06 88 LEU A O 1
ATOM 705 N N . VAL A 1 89 ? -11.423 1.403 -10.719 1.00 84.25 89 VAL A N 1
ATOM 706 C CA . VAL A 1 89 ? -12.596 1.125 -11.560 1.00 84.25 89 VAL A CA 1
ATOM 707 C C . VAL A 1 89 ? -13.361 2.413 -11.862 1.00 84.25 89 VAL A C 1
ATOM 709 O O . VAL A 1 89 ? -13.829 2.579 -12.981 1.00 84.25 89 VAL A O 1
ATOM 712 N N . GLU A 1 90 ? -13.463 3.320 -10.890 1.00 79.81 90 GLU A N 1
ATOM 713 C CA . GLU A 1 90 ? -14.185 4.593 -11.014 1.00 79.81 90 GLU A CA 1
ATOM 714 C C . GLU A 1 90 ? -13.450 5.629 -11.873 1.00 79.81 90 GLU A C 1
ATOM 716 O O . GLU A 1 90 ? -14.095 6.422 -12.550 1.00 79.81 90 GLU A O 1
ATOM 721 N N . GLY A 1 91 ? -12.114 5.636 -11.870 1.00 69.44 91 GLY A N 1
ATOM 722 C CA . GLY A 1 91 ? -11.325 6.561 -12.692 1.00 69.44 91 GLY A CA 1
ATOM 723 C C . GLY A 1 91 ?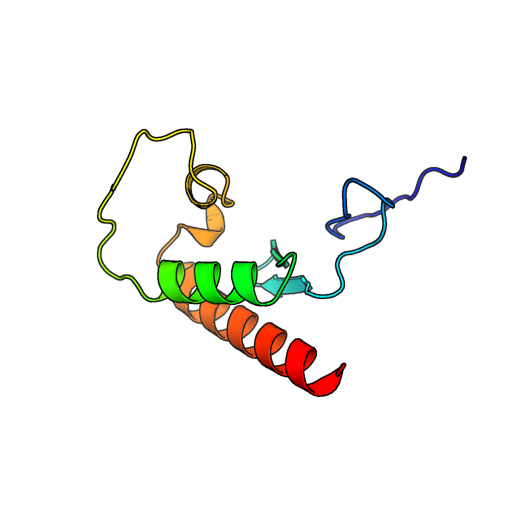 -10.972 6.044 -14.089 1.00 69.44 91 GLY A C 1
ATOM 724 O O . GLY A 1 91 ? -9.973 6.501 -14.647 1.00 69.44 91 GLY A O 1
ATOM 725 N N . ARG A 1 92 ? -11.722 5.069 -14.620 1.00 54.69 92 ARG A N 1
ATOM 726 C CA . ARG A 1 92 ? -11.524 4.491 -15.957 1.00 54.69 92 ARG A CA 1
ATOM 727 C C . ARG A 1 92 ? -12.508 5.053 -16.978 1.00 54.69 92 ARG A C 1
ATOM 729 O O . ARG A 1 92 ? -13.684 5.255 -16.614 1.00 54.69 92 ARG A O 1
#

Foldseek 3Di:
DDPPPDDQFDADPPPRDGAPLWDDAPNHIDGANDPVRLVVLLVVLPPPDPPVPDDLPPDPVNVDDPQSVDNVRSVRSNVSSVVSVVSNVVVD

Secondary structure (DSSP, 8-state):
------SSPPBPTTT-PBPSSEEEETTEEEE-SSHHHHHHHHHHHH--S----S-TTSSTTTTS-TTTTSGGGHHHHHHHHHHHHHHHHHT-

pLDDT: mean 72.64, std 14.83, range [39.34, 90.19]